Protein AF-A0A2E7QW57-F1 (afdb_monomer)

Sequence (64 aa):
MNQAQEVANFVFQACGTNAIFEINPFERRFRDIHTVLAQGQSHVSNYEPVGEVLMGLPPSGHRV

Structure (mmCIF, N/CA/C/O backbone):
data_AF-A0A2E7QW57-F1
#
_entry.id   AF-A0A2E7QW57-F1
#
loop_
_atom_site.group_PDB
_atom_site.id
_atom_site.type_symbol
_atom_site.label_atom_id
_atom_site.label_alt_id
_atom_site.label_comp_id
_atom_site.label_asym_id
_atom_site.label_entity_id
_atom_site.label_seq_id
_atom_site.pdbx_PDB_ins_code
_atom_site.Cartn_x
_atom_site.Cartn_y
_atom_site.Cartn_z
_atom_site.occupancy
_atom_site.B_iso_or_equiv
_atom_site.auth_seq_id
_atom_site.auth_comp_id
_atom_site.auth_asym_id
_atom_site.auth_atom_id
_atom_site.pdbx_PDB_model_num
ATOM 1 N N . MET A 1 1 ? -4.089 -2.562 5.198 1.00 67.62 1 MET A N 1
ATOM 2 C CA . MET A 1 1 ? -3.347 -2.575 3.914 1.00 67.62 1 MET A CA 1
ATOM 3 C C . MET A 1 1 ? -1.875 -2.168 4.029 1.00 67.62 1 MET A C 1
ATOM 5 O O . MET A 1 1 ? -1.182 -2.253 3.025 1.00 67.62 1 MET A O 1
ATOM 9 N N . ASN A 1 2 ? -1.363 -1.827 5.221 1.00 81.06 2 ASN A N 1
ATOM 10 C CA . ASN A 1 2 ? 0.034 -1.394 5.405 1.00 81.06 2 ASN A CA 1
ATOM 11 C C . ASN A 1 2 ? 1.068 -2.395 4.857 1.00 81.06 2 ASN A C 1
ATOM 13 O O . ASN A 1 2 ? 1.942 -2.010 4.095 1.00 81.06 2 ASN A O 1
ATOM 17 N N . GLN A 1 3 ? 0.896 -3.694 5.116 1.00 89.44 3 GLN A N 1
ATOM 18 C CA . GLN A 1 3 ? 1.810 -4.729 4.609 1.00 89.44 3 GLN A CA 1
ATOM 19 C C . GLN A 1 3 ? 1.860 -4.794 3.073 1.00 89.44 3 GLN A C 1
ATOM 21 O O . GLN A 1 3 ? 2.915 -5.005 2.486 1.00 89.44 3 GLN A O 1
ATOM 26 N N . 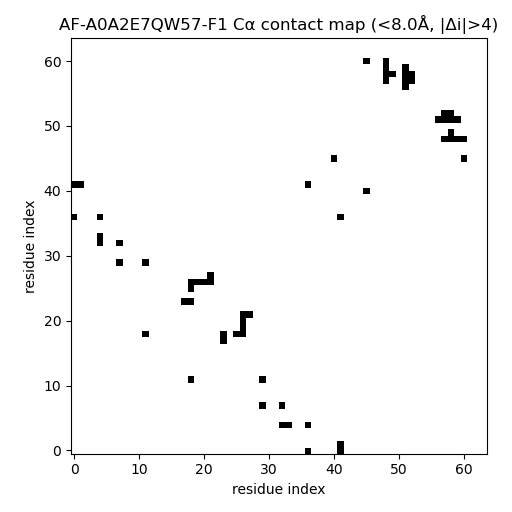ALA A 1 4 ? 0.727 -4.587 2.394 1.00 89.56 4 ALA A N 1
ATOM 27 C CA . ALA A 1 4 ? 0.685 -4.613 0.934 1.00 89.56 4 ALA A CA 1
ATOM 28 C C . ALA A 1 4 ? 1.418 -3.400 0.329 1.00 89.56 4 ALA A C 1
ATOM 30 O O . ALA A 1 4 ? 2.125 -3.542 -0.668 1.00 89.56 4 ALA A O 1
ATOM 31 N N . GLN A 1 5 ? 1.300 -2.228 0.966 1.00 90.56 5 GLN A N 1
ATOM 32 C CA . GLN A 1 5 ? 2.070 -1.035 0.608 1.00 90.56 5 GLN A CA 1
ATOM 33 C C . GLN A 1 5 ? 3.575 -1.253 0.807 1.00 90.56 5 GLN A C 1
ATOM 35 O O . GLN A 1 5 ? 4.362 -0.922 -0.076 1.00 90.56 5 GLN A O 1
ATOM 40 N N . GLU A 1 6 ? 3.980 -1.824 1.943 1.00 93.94 6 GLU A N 1
ATOM 41 C CA . GLU A 1 6 ? 5.388 -2.118 2.242 1.00 93.94 6 GLU A CA 1
ATOM 42 C C . GLU A 1 6 ? 6.008 -3.034 1.185 1.00 93.94 6 GLU A C 1
ATOM 44 O O . GLU A 1 6 ? 7.079 -2.731 0.657 1.00 93.94 6 GLU A O 1
ATOM 49 N N . VAL A 1 7 ? 5.303 -4.104 0.806 1.00 95.56 7 VAL A N 1
ATOM 50 C CA . VAL A 1 7 ? 5.747 -5.009 -0.262 1.00 95.56 7 VAL A CA 1
ATOM 51 C C . VAL A 1 7 ? 5.853 -4.274 -1.599 1.00 95.56 7 VAL A C 1
ATOM 53 O O . VAL A 1 7 ? 6.854 -4.425 -2.297 1.00 95.56 7 VAL A O 1
ATOM 56 N N . ALA A 1 8 ? 4.870 -3.445 -1.960 1.00 94.56 8 ALA A N 1
ATOM 57 C CA . ALA A 1 8 ? 4.919 -2.677 -3.204 1.00 94.56 8 ALA A CA 1
ATOM 58 C C . ALA A 1 8 ? 6.117 -1.711 -3.244 1.00 94.56 8 ALA A C 1
ATOM 60 O O . ALA A 1 8 ? 6.802 -1.627 -4.265 1.00 94.56 8 ALA A O 1
ATOM 61 N N . ASN A 1 9 ? 6.412 -1.038 -2.130 1.00 95.88 9 ASN A N 1
ATOM 62 C CA . ASN A 1 9 ? 7.567 -0.149 -1.995 1.00 95.88 9 ASN A CA 1
ATOM 63 C C . ASN A 1 9 ? 8.894 -0.905 -2.073 1.00 95.88 9 ASN A C 1
ATOM 65 O O . ASN A 1 9 ? 9.818 -0.456 -2.752 1.00 95.88 9 ASN A O 1
ATOM 69 N N . PHE A 1 10 ? 8.980 -2.067 -1.426 1.00 97.56 10 PHE A N 1
ATOM 70 C CA . PHE A 1 10 ? 10.152 -2.930 -1.513 1.00 97.56 10 PHE A CA 1
ATOM 71 C C . PHE A 1 10 ? 10.424 -3.357 -2.961 1.00 97.56 10 PHE A C 1
ATOM 73 O O . PHE A 1 10 ? 11.544 -3.215 -3.453 1.00 97.56 10 PHE A O 1
ATOM 80 N N . VAL A 1 11 ? 9.391 -3.817 -3.677 1.00 95.81 11 VAL A N 1
ATOM 81 C CA . VAL A 1 11 ? 9.530 -4.229 -5.082 1.00 95.81 11 VAL A CA 1
ATOM 82 C C . VAL A 1 11 ? 9.885 -3.040 -5.978 1.00 95.81 11 VAL A C 1
ATOM 84 O O . VAL A 1 11 ? 10.712 -3.195 -6.872 1.00 95.81 11 VAL A O 1
ATOM 87 N N . PHE A 1 12 ? 9.342 -1.845 -5.720 1.00 96.50 12 PHE A N 1
ATOM 88 C CA . PHE A 1 12 ? 9.702 -0.636 -6.469 1.00 96.50 12 PHE A CA 1
ATOM 89 C C . PHE A 1 12 ? 11.201 -0.334 -6.367 1.00 96.50 12 PHE A C 1
ATOM 91 O O . PHE A 1 12 ? 11.849 -0.105 -7.388 1.00 96.50 12 PHE A O 1
ATOM 98 N N . GLN A 1 13 ? 11.775 -0.422 -5.162 1.00 96.69 13 GLN A N 1
ATOM 99 C CA . GLN A 1 13 ? 13.219 -0.262 -4.979 1.00 96.69 13 GLN A CA 1
ATOM 100 C C . GLN A 1 13 ? 14.018 -1.388 -5.649 1.00 96.69 13 GLN A C 1
ATOM 102 O O . GLN A 1 13 ? 15.020 -1.116 -6.309 1.00 96.69 13 GLN A O 1
ATOM 107 N N . ALA A 1 14 ? 13.564 -2.639 -5.537 1.00 97.19 14 ALA A N 1
ATOM 108 C CA . ALA A 1 14 ? 14.246 -3.795 -6.119 1.00 97.19 14 ALA A CA 1
ATOM 109 C C . ALA A 1 14 ? 14.252 -3.790 -7.660 1.00 97.19 14 ALA A C 1
ATOM 111 O O . ALA A 1 14 ? 15.222 -4.224 -8.279 1.00 97.19 14 ALA A O 1
ATOM 112 N N . CYS A 1 15 ? 13.188 -3.292 -8.295 1.00 95.06 15 CYS A N 1
ATOM 113 C CA . CYS A 1 15 ? 13.091 -3.189 -9.751 1.00 95.06 15 CYS A CA 1
ATOM 114 C C . CYS A 1 15 ? 13.980 -2.081 -10.345 1.00 95.06 15 CYS A C 1
ATOM 116 O O . CYS A 1 15 ? 14.264 -2.114 -11.548 1.00 95.06 15 CYS A O 1
ATOM 118 N N . GLY A 1 16 ? 14.416 -1.109 -9.535 1.00 92.94 16 GLY A N 1
ATOM 119 C CA . GLY A 1 16 ? 15.226 0.024 -9.983 1.00 92.94 16 GLY A CA 1
ATOM 120 C C . GLY A 1 16 ? 14.565 0.791 -11.133 1.00 92.94 16 GLY A C 1
ATOM 121 O O . GLY A 1 16 ? 13.347 0.958 -11.174 1.00 92.94 16 GLY A O 1
ATOM 122 N N . THR A 1 17 ? 15.355 1.219 -12.119 1.00 94.50 17 THR A N 1
ATOM 123 C CA . THR A 1 17 ? 14.864 2.005 -13.266 1.00 94.50 17 THR A CA 1
ATOM 124 C C . THR A 1 17 ? 13.774 1.291 -14.078 1.00 94.50 17 THR A C 1
ATOM 126 O O . THR A 1 17 ? 12.948 1.949 -14.700 1.00 94.50 17 THR A O 1
ATOM 129 N N . ASN A 1 18 ? 13.683 -0.043 -14.047 1.00 94.50 18 ASN A N 1
ATOM 130 C CA . ASN A 1 18 ? 12.611 -0.748 -14.761 1.00 94.50 18 ASN A CA 1
ATOM 131 C C . ASN A 1 18 ? 11.212 -0.454 -14.193 1.00 94.50 18 ASN A C 1
ATOM 133 O O . ASN A 1 18 ? 10.221 -0.642 -14.902 1.00 94.50 18 ASN A O 1
ATOM 137 N N . ALA A 1 19 ? 11.125 0.012 -12.943 1.00 95.00 19 ALA A N 1
ATOM 138 C CA . ALA A 1 19 ? 9.866 0.282 -12.258 1.00 95.00 19 ALA A CA 1
ATOM 139 C C . ALA A 1 19 ? 9.115 1.516 -12.782 1.00 95.00 19 ALA A C 1
ATOM 141 O O . ALA A 1 19 ? 7.916 1.616 -12.541 1.00 95.00 19 ALA A O 1
ATOM 142 N N . ILE A 1 20 ? 9.799 2.444 -13.466 1.00 94.88 20 ILE A N 1
ATOM 143 C CA . ILE A 1 20 ? 9.221 3.740 -13.867 1.00 94.88 20 ILE A CA 1
ATOM 144 C C . ILE A 1 20 ? 8.655 3.755 -15.290 1.00 94.88 20 ILE A C 1
ATOM 146 O O . ILE A 1 20 ? 7.990 4.711 -15.673 1.00 94.88 20 ILE A O 1
ATOM 150 N N . PHE A 1 21 ? 8.940 2.734 -16.100 1.00 96.31 21 PHE A N 1
ATOM 151 C CA . PHE A 1 21 ? 8.508 2.725 -17.493 1.00 96.31 21 PHE A CA 1
ATOM 152 C C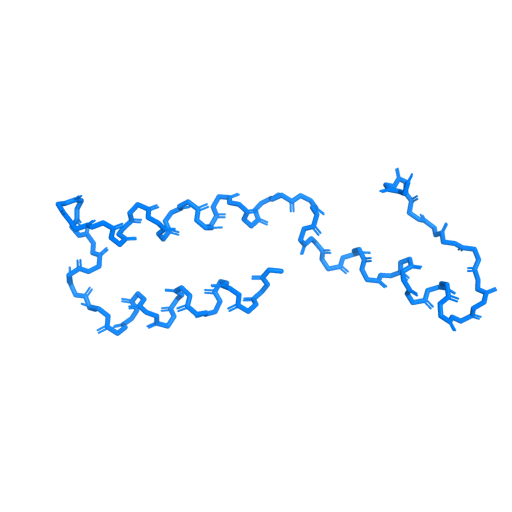 . PHE A 1 21 ? 7.081 2.199 -17.634 1.00 96.31 21 PHE A C 1
ATOM 154 O O . PHE A 1 21 ? 6.794 1.068 -17.247 1.00 96.31 21 PHE A O 1
ATOM 161 N N . GLU A 1 22 ? 6.221 2.971 -18.297 1.00 94.88 22 GLU A N 1
ATOM 162 C CA . GLU A 1 22 ? 4.818 2.611 -18.560 1.00 94.88 22 GLU A CA 1
ATOM 163 C C . GLU A 1 22 ? 4.651 1.363 -19.444 1.00 94.88 22 GLU A C 1
ATOM 165 O O . GLU A 1 22 ? 3.622 0.691 -19.381 1.00 94.88 22 GLU A O 1
ATOM 170 N N . ILE A 1 23 ? 5.667 1.016 -20.248 1.00 96.19 23 ILE A N 1
ATOM 171 C CA . ILE A 1 23 ? 5.679 -0.230 -21.034 1.00 96.19 23 ILE A CA 1
ATOM 172 C C . ILE A 1 23 ? 5.690 -1.474 -20.133 1.00 96.19 23 ILE A C 1
ATOM 174 O O . ILE A 1 23 ? 5.238 -2.545 -20.540 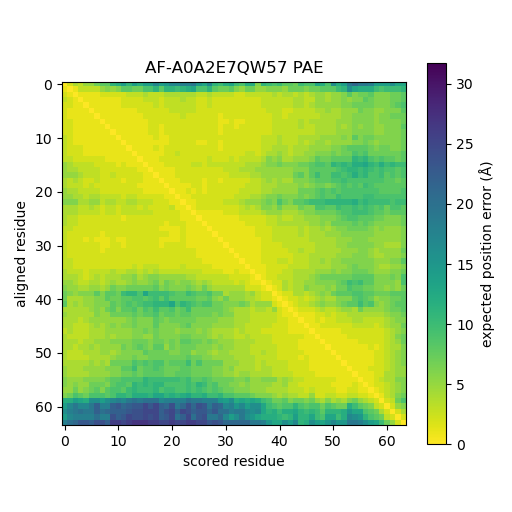1.00 96.19 23 ILE A O 1
ATOM 178 N N . ASN A 1 24 ? 6.179 -1.334 -18.897 1.00 94.38 24 ASN A N 1
ATOM 179 C CA . ASN A 1 24 ? 6.201 -2.401 -17.913 1.00 94.38 24 ASN A CA 1
ATOM 180 C C . ASN A 1 24 ? 4.925 -2.354 -17.057 1.00 94.38 24 ASN A C 1
ATOM 182 O O . ASN A 1 24 ? 4.499 -1.292 -16.607 1.00 94.38 24 ASN A O 1
ATOM 186 N N . PRO A 1 25 ? 4.331 -3.509 -16.718 1.00 92.56 25 PRO A N 1
ATOM 187 C CA . PRO A 1 25 ? 3.062 -3.554 -15.988 1.00 92.56 25 PRO A CA 1
ATOM 188 C C . PRO A 1 25 ? 3.161 -3.104 -14.520 1.00 92.56 25 PRO A C 1
ATOM 190 O O . PRO A 1 25 ? 2.133 -2.986 -13.851 1.00 92.56 25 PRO A O 1
ATOM 193 N N . PHE A 1 26 ? 4.374 -2.930 -13.987 1.00 94.94 26 PHE A N 1
ATOM 194 C CA . PHE A 1 26 ? 4.605 -2.670 -12.567 1.00 94.94 26 PHE A CA 1
ATOM 195 C C . PHE A 1 26 ? 4.204 -1.252 -12.149 1.00 94.94 26 PHE A C 1
ATOM 197 O O . PHE A 1 26 ? 3.490 -1.101 -11.161 1.00 94.94 26 PHE A O 1
ATOM 204 N N . GLU A 1 27 ? 4.598 -0.242 -12.925 1.00 95.38 27 GLU A N 1
ATOM 205 C CA . GLU A 1 27 ? 4.352 1.180 -12.647 1.00 95.38 27 GLU A CA 1
ATOM 206 C C . GLU A 1 27 ? 2.865 1.448 -12.359 1.00 95.38 27 GLU A C 1
ATOM 208 O O . GLU A 1 27 ? 2.502 1.996 -11.314 1.00 95.38 27 GLU A O 1
ATOM 213 N N . ARG A 1 28 ? 1.982 0.932 -13.225 1.00 96.25 28 ARG A N 1
ATOM 214 C CA . ARG A 1 28 ? 0.534 1.097 -13.070 1.00 96.25 28 ARG A CA 1
ATOM 215 C C . ARG A 1 28 ? 0.018 0.468 -11.781 1.00 96.25 28 ARG A C 1
ATOM 217 O O . ARG A 1 28 ? -0.707 1.112 -11.034 1.00 96.25 28 ARG A O 1
ATOM 224 N N . ARG A 1 29 ? 0.434 -0.765 -11.480 1.00 95.06 29 ARG A N 1
ATOM 225 C CA . ARG A 1 29 ? 0.027 -1.476 -10.254 1.00 95.06 29 ARG A CA 1
ATOM 226 C C . ARG A 1 29 ? 0.533 -0.771 -8.997 1.00 95.06 29 ARG A C 1
ATOM 228 O O . ARG A 1 29 ? -0.158 -0.775 -7.980 1.00 95.06 29 ARG A O 1
ATOM 235 N N . PHE A 1 30 ? 1.711 -0.155 -9.074 1.00 95.25 30 PHE A N 1
ATOM 236 C CA . PHE A 1 30 ? 2.273 0.644 -7.992 1.00 95.25 30 PHE 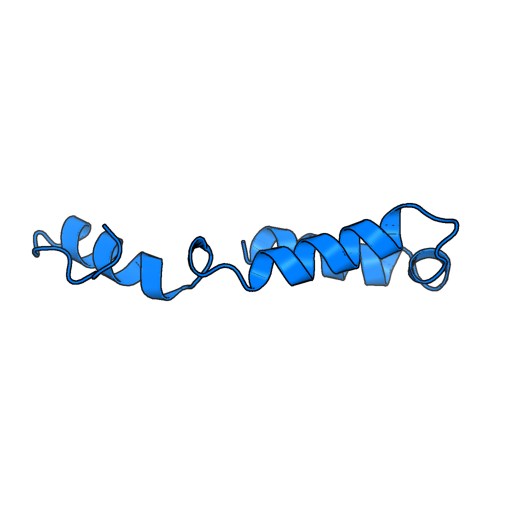A CA 1
ATOM 237 C C . PHE A 1 30 ? 1.436 1.903 -7.721 1.00 95.25 30 PHE A C 1
ATOM 239 O O . PHE A 1 30 ? 1.169 2.219 -6.563 1.00 95.25 30 PHE A O 1
ATOM 246 N N . ARG A 1 31 ? 0.936 2.592 -8.751 1.00 94.50 31 ARG A N 1
ATOM 247 C CA . ARG A 1 31 ? -0.017 3.702 -8.557 1.00 94.50 31 ARG A CA 1
ATOM 248 C C . ARG A 1 31 ? -1.383 3.236 -8.061 1.00 94.50 31 ARG A C 1
ATOM 250 O O . ARG A 1 31 ? -1.954 3.857 -7.163 1.00 94.50 31 ARG A O 1
ATOM 257 N N . ASP A 1 32 ? -1.900 2.146 -8.620 1.00 94.50 32 ASP A N 1
ATOM 258 C CA . ASP A 1 32 ? -3.220 1.619 -8.268 1.00 94.50 32 ASP A CA 1
ATOM 259 C C . ASP A 1 32 ? -3.281 1.243 -6.782 1.00 94.50 32 ASP A C 1
ATOM 261 O O . ASP A 1 32 ? -4.212 1.645 -6.084 1.00 94.50 32 ASP A O 1
ATOM 265 N N . ILE A 1 33 ? -2.259 0.554 -6.254 1.00 92.12 33 ILE A N 1
ATOM 266 C CA . ILE A 1 33 ? -2.233 0.200 -4.829 1.00 92.12 33 ILE A CA 1
ATOM 267 C C . ILE A 1 33 ? -2.201 1.447 -3.940 1.00 92.12 33 ILE A C 1
ATOM 269 O O . ILE A 1 33 ? -2.944 1.502 -2.965 1.00 92.12 33 ILE A O 1
ATOM 273 N N . HIS A 1 34 ? -1.438 2.482 -4.306 1.00 91.88 34 HIS A N 1
ATOM 274 C CA . HIS A 1 34 ? -1.399 3.739 -3.553 1.00 91.88 34 HIS A CA 1
ATOM 275 C C . HIS A 1 34 ? -2.726 4.503 -3.596 1.00 91.88 34 HIS A C 1
ATOM 277 O O . HIS A 1 34 ? -3.105 5.134 -2.613 1.00 91.88 34 HIS A O 1
ATOM 283 N N . THR A 1 35 ? -3.471 4.385 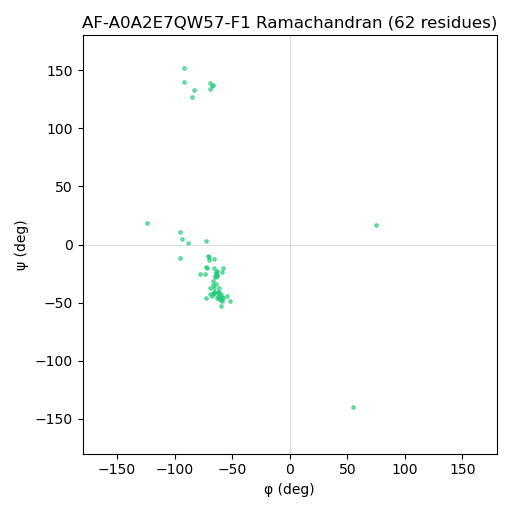-4.694 1.00 92.62 35 THR A N 1
ATOM 284 C CA . THR A 1 35 ? -4.827 4.939 -4.802 1.00 92.62 35 THR A CA 1
ATOM 285 C C . THR A 1 35 ? -5.787 4.202 -3.870 1.00 92.62 35 THR A C 1
ATOM 287 O O . THR A 1 35 ? -6.556 4.818 -3.135 1.00 92.62 35 THR A O 1
ATOM 290 N N . VAL A 1 36 ? -5.698 2.872 -3.838 1.00 89.38 36 VAL A N 1
ATOM 291 C CA . VAL A 1 36 ? -6.519 2.013 -2.977 1.00 89.38 36 VAL A CA 1
ATOM 292 C C . VAL A 1 36 ? -6.229 2.256 -1.488 1.00 89.38 36 VAL A C 1
ATOM 294 O O . VAL A 1 36 ? -7.135 2.118 -0.671 1.00 89.38 36 VAL A O 1
ATOM 297 N N . LEU A 1 37 ? -5.024 2.693 -1.105 1.00 84.31 37 LEU A N 1
ATOM 298 C CA . LEU A 1 37 ? -4.714 3.051 0.291 1.00 84.31 37 LEU A CA 1
ATOM 299 C C . LEU A 1 37 ? -5.507 4.250 0.819 1.00 84.31 37 LEU A C 1
ATOM 301 O O . LEU A 1 37 ? -5.709 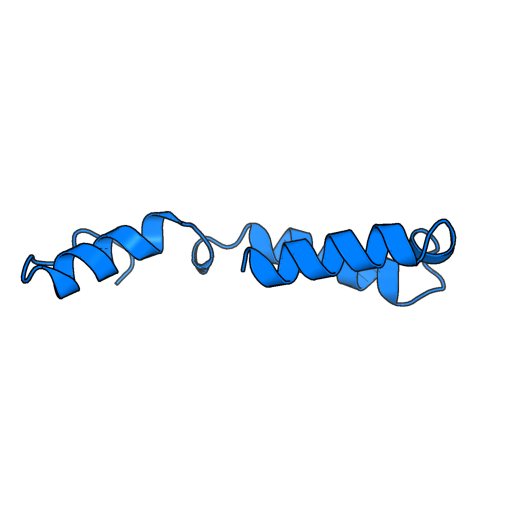4.348 2.029 1.00 84.31 37 LEU A O 1
ATOM 305 N N . ALA A 1 38 ? -5.988 5.132 -0.060 1.00 83.69 38 ALA A N 1
ATOM 306 C CA . ALA A 1 38 ? -6.813 6.270 0.339 1.00 83.69 38 ALA A CA 1
ATOM 307 C C . ALA A 1 38 ? -8.223 5.853 0.796 1.00 83.69 38 ALA A C 1
ATOM 309 O O . ALA A 1 38 ? -8.976 6.672 1.327 1.00 83.69 38 ALA A O 1
ATOM 310 N N . GLN A 1 39 ? -8.611 4.588 0.607 1.00 85.25 39 GLN A N 1
ATOM 311 C CA . GLN A 1 39 ? -9.915 4.122 1.052 1.00 85.25 39 GLN A CA 1
ATOM 312 C C . GLN A 1 39 ? -10.001 4.103 2.584 1.00 85.25 39 GLN A C 1
ATOM 314 O O . GLN A 1 39 ? -9.131 3.594 3.293 1.00 85.25 39 GLN A O 1
ATOM 319 N N . GLY A 1 40 ? -11.127 4.575 3.117 1.00 81.31 40 GLY A N 1
ATOM 320 C CA . GLY A 1 40 ? -11.314 4.627 4.565 1.00 81.31 40 GLY A CA 1
ATOM 321 C C . GLY A 1 40 ? -11.369 3.251 5.246 1.00 81.31 40 GLY A C 1
ATOM 322 O O . GLY A 1 40 ? -11.328 3.199 6.469 1.00 81.31 40 GLY A O 1
ATOM 323 N N . GLN A 1 41 ? -11.503 2.144 4.507 1.00 78.75 41 GLN A N 1
ATOM 324 C CA . GLN A 1 41 ? -11.550 0.794 5.092 1.00 78.75 41 GLN A CA 1
ATOM 325 C C . GLN A 1 41 ? -10.185 0.303 5.590 1.00 78.75 41 GLN A C 1
ATOM 327 O O . GLN A 1 41 ? -10.114 -0.500 6.516 1.00 78.75 41 GLN A O 1
ATOM 332 N N . SER A 1 42 ? -9.087 0.814 5.035 1.00 77.81 42 SER A N 1
ATOM 333 C CA . SER A 1 42 ? -7.738 0.483 5.501 1.00 77.81 42 SER A CA 1
ATOM 334 C C . SER A 1 42 ? -7.229 1.388 6.621 1.00 77.81 42 SER A C 1
ATOM 336 O O . SER A 1 42 ? -6.086 1.215 7.045 1.00 77.81 42 SER A O 1
ATOM 338 N N . HIS A 1 43 ? -8.036 2.348 7.081 1.00 85.50 43 HIS A N 1
ATOM 339 C CA . HIS A 1 43 ? -7.613 3.321 8.078 1.00 85.50 43 HIS A CA 1
ATOM 340 C C . HIS A 1 43 ? -7.401 2.667 9.448 1.00 85.50 43 HIS A C 1
ATOM 342 O O . HIS A 1 43 ? -8.191 1.829 9.880 1.00 85.50 43 HIS A O 1
ATOM 348 N N . VAL A 1 44 ? -6.341 3.074 10.152 1.00 83.88 44 VAL A N 1
ATOM 349 C CA . VAL A 1 44 ? -5.956 2.493 11.451 1.00 83.88 44 VAL A CA 1
ATOM 350 C C . VAL A 1 44 ? -7.033 2.717 12.520 1.00 83.88 44 VAL A C 1
ATOM 352 O O . VAL A 1 44 ? -7.193 1.878 13.399 1.00 83.88 44 VAL A O 1
ATOM 355 N N . SER A 1 45 ? -7.845 3.774 12.406 1.00 86.62 45 SER A N 1
ATOM 356 C CA . SER A 1 45 ? -8.985 3.990 13.313 1.00 86.62 45 SER A CA 1
ATOM 357 C C . SER A 1 45 ? -9.990 2.837 13.312 1.00 86.62 45 SER A C 1
ATOM 359 O O . SER A 1 45 ? -10.746 2.693 14.260 1.00 86.62 45 SER A O 1
ATOM 361 N N . ASN A 1 46 ? -10.016 1.995 12.274 1.00 86.00 46 ASN A N 1
ATOM 362 C CA . ASN A 1 46 ? -10.928 0.854 12.230 1.00 86.00 46 ASN A CA 1
ATOM 363 C C . ASN A 1 46 ? -10.545 -0.246 13.242 1.00 86.00 46 ASN A C 1
ATOM 365 O O . ASN A 1 46 ? -11.363 -1.120 13.508 1.00 86.00 46 ASN A O 1
ATOM 369 N N . TYR A 1 47 ? -9.341 -0.207 13.829 1.00 89.69 47 TYR A N 1
ATOM 370 C CA . TYR A 1 47 ? -8.945 -1.128 14.903 1.00 89.69 47 TYR A CA 1
ATOM 371 C C . TYR A 1 47 ? -9.527 -0.757 16.272 1.00 89.69 47 TYR A C 1
ATOM 373 O O . TYR A 1 47 ? -9.690 -1.633 17.115 1.00 89.69 47 TYR A O 1
ATOM 381 N N . GLU A 1 48 ? -9.856 0.514 16.496 1.00 91.44 48 GLU A N 1
ATOM 382 C CA . GLU A 1 48 ? -10.407 1.003 17.764 1.00 91.44 48 GLU A CA 1
ATOM 383 C C . GLU A 1 48 ? -11.740 0.328 18.142 1.00 91.44 48 GLU A C 1
ATOM 385 O O . GLU A 1 48 ? -11.785 -0.295 19.206 1.00 91.44 48 GLU A O 1
ATOM 390 N N . PRO A 1 49 ? -12.774 0.292 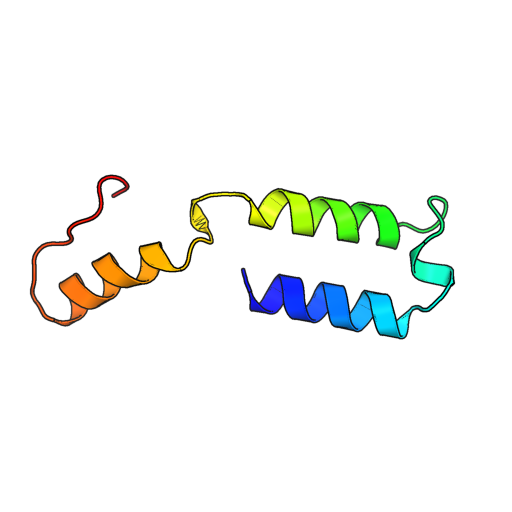17.272 1.00 91.50 49 PRO A N 1
ATOM 391 C CA . PRO A 1 49 ? -14.024 -0.396 17.594 1.00 91.50 49 PRO A CA 1
ATOM 392 C C . PRO A 1 49 ? -13.862 -1.911 17.759 1.00 91.50 49 PRO A C 1
ATOM 394 O O . PRO A 1 49 ? -14.602 -2.537 18.515 1.00 91.50 49 PRO A O 1
ATOM 397 N N . VAL A 1 50 ? -12.871 -2.523 17.100 1.00 91.38 50 VAL A N 1
ATOM 398 C CA . VAL A 1 50 ? -12.528 -3.938 17.327 1.00 91.38 50 VAL A CA 1
ATOM 399 C C . VAL A 1 50 ? -11.971 -4.132 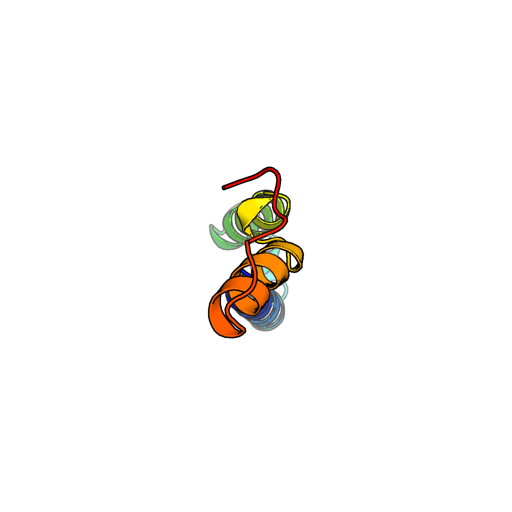18.741 1.00 91.38 50 VAL A C 1
ATOM 401 O O . VAL A 1 50 ? -12.342 -5.086 19.423 1.00 91.38 50 VAL A O 1
ATOM 404 N N . GLY A 1 51 ? -11.108 -3.222 19.198 1.00 93.44 51 GLY A N 1
ATOM 405 C CA . GLY A 1 51 ? -10.564 -3.227 20.556 1.00 93.44 51 GLY A CA 1
ATOM 406 C C . GLY A 1 51 ? -11.639 -3.055 21.629 1.00 93.44 51 GLY A C 1
ATOM 407 O O . GLY A 1 51 ? -11.621 -3.770 22.627 1.00 93.44 51 GLY A O 1
ATOM 408 N N . GLU A 1 52 ? -12.609 -2.169 21.406 1.00 94.44 52 GLU A N 1
ATOM 409 C CA . GLU A 1 52 ? -13.753 -1.983 22.309 1.00 94.44 52 GLU A CA 1
ATOM 410 C C . GLU A 1 52 ? -14.554 -3.275 22.479 1.00 94.44 52 GLU A C 1
ATOM 412 O O . GLU A 1 52 ? -14.776 -3.712 23.609 1.00 94.44 52 GLU A O 1
ATOM 417 N N . VAL A 1 53 ? -14.892 -3.947 21.373 1.00 94.38 53 VAL A N 1
ATOM 418 C CA . VAL A 1 53 ? -15.594 -5.240 21.407 1.00 94.38 53 VAL A CA 1
ATOM 419 C C . VAL A 1 53 ? -14.780 -6.295 22.160 1.00 94.38 53 VAL A C 1
ATOM 421 O O . VAL A 1 53 ? -15.333 -7.020 22.987 1.00 94.38 53 VAL A O 1
ATOM 424 N N . LEU A 1 54 ? -13.464 -6.362 21.929 1.00 96.25 54 LEU A N 1
ATOM 425 C CA . LEU A 1 54 ? -12.573 -7.284 22.647 1.00 96.25 54 LEU A CA 1
ATOM 426 C C . LEU A 1 54 ? -12.512 -7.002 24.158 1.00 96.25 54 LEU A C 1
ATOM 428 O O . LEU A 1 54 ? -12.266 -7.921 24.937 1.00 96.25 54 LEU A O 1
ATOM 432 N N . MET A 1 55 ? -12.758 -5.759 24.575 1.00 96.75 55 MET A N 1
ATOM 433 C CA . MET A 1 55 ? -12.823 -5.343 25.980 1.00 96.75 55 MET A CA 1
ATOM 434 C C . MET A 1 55 ? -14.245 -5.366 26.567 1.00 96.75 55 MET A C 1
ATOM 436 O O . MET A 1 55 ? -14.435 -4.971 27.716 1.00 96.75 55 MET A O 1
ATOM 440 N N . GLY A 1 56 ? -15.248 -5.831 25.814 1.00 96.25 56 GLY A N 1
ATOM 441 C CA . GLY A 1 56 ? -16.644 -5.882 26.265 1.00 96.25 56 GLY A CA 1
ATOM 442 C C . GLY A 1 56 ? -17.357 -4.524 26.286 1.00 96.25 56 GLY A C 1
ATOM 443 O O . GLY A 1 56 ? -18.396 -4.389 26.932 1.00 96.25 56 GLY A O 1
ATOM 444 N N . LEU A 1 57 ? -16.813 -3.522 25.595 1.00 95.81 57 LEU A N 1
ATOM 445 C CA . LEU A 1 57 ? -17.418 -2.205 25.413 1.00 95.81 57 LEU A CA 1
ATOM 446 C C . LEU A 1 57 ? -18.259 -2.173 24.121 1.00 95.81 57 LEU A C 1
ATOM 448 O O . LEU A 1 57 ? -17.968 -2.908 23.174 1.00 95.81 57 LEU A O 1
ATOM 452 N N . PRO A 1 58 ? -19.304 -1.329 24.044 1.00 92.12 58 PRO A N 1
ATOM 453 C CA . PRO A 1 58 ? -20.013 -1.098 22.790 1.00 92.12 58 PRO A CA 1
ATOM 454 C C . PRO A 1 58 ? -19.094 -0.386 21.774 1.00 92.12 58 PRO A C 1
ATOM 456 O O . PRO A 1 58 ? -18.411 0.560 22.163 1.00 92.12 58 PRO A O 1
ATOM 459 N N . PRO A 1 59 ? -19.084 -0.793 20.489 1.00 90.12 59 PRO A N 1
ATOM 460 C CA . PRO A 1 59 ? -18.226 -0.183 19.476 1.00 90.12 59 PRO A CA 1
ATOM 461 C C . PRO A 1 59 ? -18.666 1.252 19.141 1.00 90.12 59 PRO A C 1
ATOM 463 O O . PRO A 1 59 ? -19.844 1.502 18.882 1.00 90.12 59 PRO A O 1
ATOM 466 N N . SER A 1 60 ? -17.721 2.188 19.081 1.00 81.56 60 SER A N 1
ATOM 467 C CA . SER A 1 60 ? -17.943 3.633 18.918 1.00 81.56 60 SER A CA 1
ATOM 468 C C . SER A 1 60 ? -17.847 4.141 17.468 1.00 81.56 60 SER A C 1
ATOM 470 O O . SER A 1 60 ? -17.870 5.344 17.205 1.00 81.56 60 SER A O 1
ATOM 472 N N . GLY A 1 61 ? -17.804 3.246 16.478 1.00 72.12 61 GLY A N 1
ATOM 473 C CA . GLY A 1 61 ? -17.670 3.617 15.067 1.00 72.12 61 GLY A CA 1
ATOM 474 C C . GLY A 1 61 ? -18.988 4.006 14.382 1.00 72.12 61 GLY A C 1
ATOM 475 O O . GLY A 1 61 ? -19.947 3.251 14.389 1.00 72.12 61 GLY A O 1
ATOM 476 N N . HIS A 1 62 ? -19.009 5.121 13.643 1.00 63.41 62 HIS A N 1
ATOM 477 C CA . HIS A 1 62 ? -20.120 5.483 12.734 1.00 63.41 62 HIS A CA 1
ATOM 478 C C . HIS A 1 62 ? -20.173 4.622 11.445 1.00 63.41 62 HIS A C 1
ATOM 480 O O . HIS A 1 62 ? -20.951 4.892 10.536 1.00 63.41 62 HIS A O 1
ATOM 486 N N . ARG A 1 63 ? -19.282 3.632 11.308 1.00 61.84 63 ARG A N 1
ATOM 487 C CA . ARG A 1 63 ? -19.031 2.880 10.061 1.00 61.84 63 ARG A CA 1
ATOM 488 C C . ARG A 1 63 ? -19.201 1.364 10.220 1.00 61.84 63 ARG A C 1
ATOM 490 O O . ARG A 1 63 ? -18.659 0.624 9.400 1.00 61.84 63 ARG A O 1
ATOM 497 N N . VAL A 1 64 ? -19.898 0.932 11.273 1.00 54.59 64 VAL A N 1
ATOM 498 C CA . VAL A 1 64 ? -20.416 -0.441 11.414 1.00 54.59 64 VAL A CA 1
ATOM 499 C C . VAL A 1 64 ? -21.790 -0.566 10.777 1.00 54.59 64 VAL A C 1
ATOM 501 O O . VAL A 1 64 ? -22.578 0.398 10.890 1.00 54.59 64 VAL A O 1
#

Radiu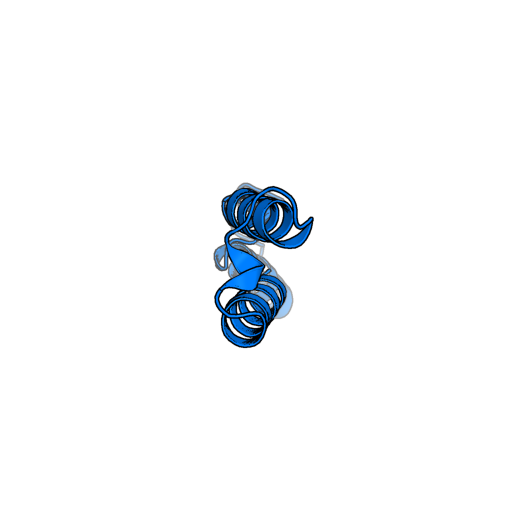s of gyration: 16.97 Å; Cα contacts (8 Å, |Δi|>4): 32; chains: 1; bounding box: 36×14×47 Å

Nearest PDB structures (foldseek):
  7f70-assembly1_A  TM=8.145E-01  e=3.377E-02  Mycobacterium tuberculosis H37Rv
  7f74-assembly1_C  TM=8.039E-01  e=3.628E-02  Mycobacterium tuberculosis H37Rv
  7f72-assembly1_A  TM=8.050E-01  e=4.187E-02  Mycobacterium tuberculosis H37Rv

Secondary structure (DSSP, 8-state):
-HHHHHHHHHHHHHHGGGGG-TTSHHHHHHHHHHHHHTSGGG-GGGHHHHHHHHTTPPP--TT-

Solvent-accessible surface area (backbone atoms only — not comparable to full-atom values): 3888 Å² total; per-residue (Å²): 91,67,69,61,53,52,52,50,53,52,49,44,63,73,48,45,80,64,32,75,40,80,92,37,77,55,34,60,54,55,51,49,54,58,57,57,62,72,41,77,85,55,39,74,73,65,53,52,34,54,50,28,49,76,71,75,41,82,59,83,58,96,82,118

Mean predicted aligned error: 5.17 Å

Foldseek 3Di:
DVVVLVVLVVVCVVCPPVQCDPVDPSVVVNVVVVVVCPDPVVDPVVVQQVVCVVVVHHRPDPPD

pLDDT: mean 89.61, std 9.06, range [54.59, 97.56]